Protein AF-A0A376U0P2-F1 (afdb_monomer_lite)

Foldseek 3Di:
DLVLLVVLDDDPDSDADDDPDPQCPDPVDHDDDDDNADCVDPVRVVLVPDPVSVVSVVVSVVVVVVVVCVVPVPPDDPPPDPPPPPPDDDDDDDDDDD

Radius of gyration: 23.63 Å; chains: 1; bounding box: 60×64×36 Å

Organism: Escherichia coli (NCBI:txid562)

Secondary structure (DSSP, 8-state):
-HHHHTTTS--S-SSPPP---GGG--SSS---------TTSHHHHHHHT-HHHHHHHHHHHHHHHHHHHHHS--S---TT------------------

InterPro domains:
  IPR002508 N-acetylmuramoyl-L-alanine amidase, catalytic domain [PF01520] (5-67)
  IPR002508 N-acetylmuramoyl-L-alanine amidase, catalytic domain [SM00646] (1-66)
  IPR002508 N-acetylmuramoyl-L-alanine amidase, catalytic domain [cd02696] (1-65)
  IPR050695 N-acetylmuramoyl-L-alanine amidase 3 [PTHR30404] (2-71)

pLDDT: mean 80.86, std 18.93, range [38.69, 98.44]

Sequence (98 aa):
MISQLQRIGEIHKRRPEHASLGVLRSPDIPSVLVETGFISNNSEERLLASDDYQQQLAEAIYKGLRNYFLAHPMQSAPQGATAQTASTVTTPDRTLPN

Structure (mmCIF, N/CA/C/O backbone):
data_AF-A0A376U0P2-F1
#
_entry.id   AF-A0A376U0P2-F1
#
loop_
_atom_site.group_PDB
_atom_site.id
_atom_site.type_symbol
_atom_site.label_atom_id
_atom_site.label_alt_id
_atom_site.label_comp_id
_atom_site.label_asym_id
_atom_site.label_entity_id
_atom_site.label_seq_id
_atom_site.pdbx_PDB_ins_code
_atom_site.Cartn_x
_atom_site.Cartn_y
_atom_site.Cartn_z
_atom_site.occupancy
_atom_site.B_iso_or_equiv
_atom_site.auth_seq_id
_atom_site.auth_comp_id
_atom_site.auth_asym_id
_atom_site.auth_atom_id
_atom_site.pdbx_PDB_model_num
ATOM 1 N N . MET A 1 1 ? -1.599 2.181 -10.006 1.00 89.50 1 MET A N 1
ATOM 2 C CA . MET A 1 1 ? -1.711 2.124 -8.532 1.00 89.50 1 MET A CA 1
ATOM 3 C C . MET A 1 1 ? -2.767 3.086 -7.989 1.00 89.50 1 MET A C 1
ATOM 5 O O . MET A 1 1 ? -3.814 2.612 -7.579 1.00 89.50 1 MET A O 1
ATOM 9 N N . ILE A 1 2 ? -2.557 4.409 -8.050 1.00 90.81 2 ILE A N 1
ATOM 10 C CA . ILE A 1 2 ? -3.435 5.423 -7.417 1.00 90.81 2 ILE A CA 1
ATOM 11 C C . ILE A 1 2 ? -4.923 5.247 -7.749 1.00 90.81 2 ILE A C 1
ATOM 13 O O . ILE A 1 2 ? -5.752 5.237 -6.847 1.00 90.81 2 ILE A O 1
ATOM 17 N N . SER A 1 3 ? -5.262 5.034 -9.022 1.00 92.19 3 SER A N 1
ATOM 18 C CA . SER A 1 3 ? -6.655 4.848 -9.451 1.00 92.19 3 SER A CA 1
ATOM 19 C C . SER A 1 3 ? -7.354 3.635 -8.828 1.00 92.19 3 SER A C 1
ATOM 21 O O . SER A 1 3 ? -8.577 3.601 -8.795 1.00 92.19 3 SER A O 1
ATOM 23 N N . GLN A 1 4 ? -6.608 2.631 -8.354 1.00 94.56 4 GLN A N 1
ATOM 24 C CA . GLN A 1 4 ? -7.186 1.492 -7.638 1.00 94.56 4 GLN A CA 1
ATOM 25 C C . GLN A 1 4 ? -7.436 1.837 -6.168 1.00 94.56 4 GLN A C 1
ATOM 27 O O . GLN A 1 4 ? -8.518 1.557 -5.668 1.00 94.56 4 GLN A O 1
ATOM 32 N N . LEU A 1 5 ? -6.485 2.505 -5.505 1.00 92.50 5 LEU A N 1
ATOM 33 C CA . LEU A 1 5 ? -6.607 2.909 -4.097 1.00 92.50 5 LEU A CA 1
ATOM 34 C C . LEU A 1 5 ? -7.736 3.928 -3.873 1.00 92.50 5 LEU A C 1
ATOM 36 O O . LEU A 1 5 ? -8.479 3.808 -2.906 1.00 92.50 5 LEU A O 1
ATOM 40 N N . GLN A 1 6 ? -7.947 4.853 -4.819 1.00 91.62 6 GLN A N 1
ATOM 41 C CA . GLN A 1 6 ? -9.057 5.826 -4.794 1.00 91.62 6 GLN A CA 1
ATOM 42 C C . GLN A 1 6 ? -10.454 5.205 -4.710 1.00 91.62 6 GLN A C 1
ATOM 44 O O . GLN A 1 6 ? -11.417 5.905 -4.418 1.00 91.62 6 GLN A O 1
ATOM 49 N N . ARG A 1 7 ? -10.590 3.921 -5.048 1.00 90.31 7 ARG A N 1
ATOM 50 C CA . ARG A 1 7 ? -11.878 3.224 -5.047 1.00 90.31 7 ARG A CA 1
ATOM 51 C C . ARG A 1 7 ? -12.214 2.614 -3.690 1.00 90.31 7 ARG A C 1
ATOM 53 O O . ARG A 1 7 ? -13.362 2.239 -3.500 1.00 90.31 7 ARG A O 1
ATOM 60 N N . ILE A 1 8 ? -11.222 2.476 -2.810 1.00 89.69 8 ILE A N 1
ATOM 61 C CA . ILE A 1 8 ? -11.372 1.833 -1.501 1.00 89.69 8 ILE A CA 1
ATOM 62 C C . ILE A 1 8 ? -11.662 2.874 -0.416 1.00 89.69 8 ILE A C 1
ATOM 64 O O . ILE A 1 8 ? -12.490 2.640 0.457 1.00 89.69 8 ILE A O 1
ATOM 68 N N . GLY A 1 9 ? -11.025 4.043 -0.492 1.00 83.81 9 GLY A N 1
ATOM 69 C CA . GLY A 1 9 ? -11.191 5.096 0.502 1.00 83.81 9 GLY A CA 1
ATOM 70 C C . GLY A 1 9 ? -10.653 6.443 0.038 1.00 83.81 9 GLY A C 1
ATOM 71 O O . GLY A 1 9 ? -10.214 6.610 -1.106 1.00 83.81 9 GLY A O 1
ATOM 72 N N . GLU A 1 10 ? -10.700 7.419 0.942 1.00 83.19 10 GLU A N 1
ATOM 73 C CA . GLU A 1 10 ? -10.121 8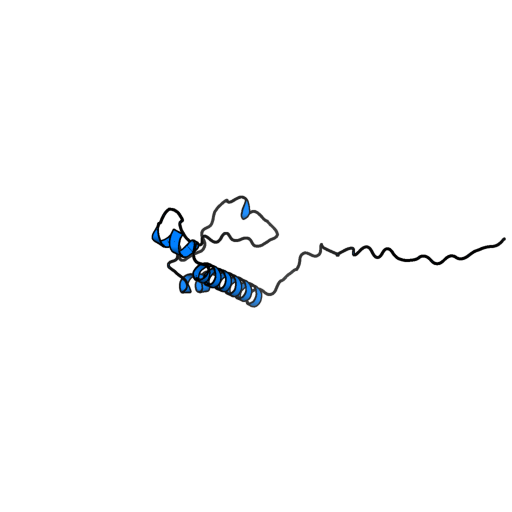.733 0.699 1.00 83.19 10 GLU A CA 1
ATOM 74 C C . GLU A 1 10 ? -8.594 8.633 0.651 1.00 83.19 10 GLU A C 1
ATOM 76 O O . GLU A 1 10 ? -7.961 7.984 1.481 1.00 83.19 10 GLU A O 1
ATOM 81 N N . ILE A 1 11 ? -7.993 9.272 -0.352 1.00 84.81 11 ILE A N 1
ATOM 82 C CA . ILE A 1 11 ? -6.541 9.354 -0.463 1.00 84.81 11 ILE A CA 1
ATOM 83 C C . ILE A 1 11 ? -6.084 10.759 -0.094 1.00 84.81 11 ILE A C 1
ATOM 85 O O . ILE A 1 11 ? -6.553 11.751 -0.653 1.00 84.81 11 ILE A O 1
ATOM 89 N N . HIS A 1 12 ? -5.101 10.844 0.794 1.00 82.75 12 HIS A N 1
ATOM 90 C CA . HIS A 1 12 ? -4.585 12.123 1.279 1.00 82.75 12 HIS A CA 1
ATOM 91 C C . HIS A 1 12 ? -3.866 12.942 0.197 1.00 82.75 12 HIS A C 1
ATOM 93 O O . HIS A 1 12 ? -3.784 14.169 0.288 1.00 82.75 12 HIS A O 1
ATOM 99 N N . LYS A 1 13 ? -3.360 12.287 -0.859 1.00 83.19 13 LYS A N 1
ATOM 100 C CA . LYS A 1 13 ? -2.677 12.929 -1.993 1.00 83.19 13 LYS A CA 1
ATOM 101 C C . LYS A 1 13 ? -3.089 12.295 -3.311 1.00 83.19 13 LYS A C 1
ATOM 103 O O . LYS A 1 13 ? -3.000 11.089 -3.488 1.00 83.19 13 LYS A O 1
ATOM 108 N N . ARG A 1 14 ? -3.486 13.125 -4.282 1.00 82.69 14 ARG A N 1
ATOM 109 C CA . ARG A 1 14 ? -3.918 12.673 -5.622 1.00 82.69 14 ARG A CA 1
ATOM 110 C C . ARG A 1 14 ? -2.770 12.366 -6.587 1.00 82.69 14 ARG A C 1
ATOM 112 O O . ARG A 1 14 ? -3.021 11.863 -7.681 1.00 82.69 14 ARG A O 1
ATOM 119 N N . ARG A 1 15 ? -1.533 12.690 -6.212 1.00 87.12 15 ARG A N 1
ATOM 120 C CA . ARG A 1 15 ? -0.310 12.408 -6.972 1.00 87.12 15 ARG A CA 1
ATOM 121 C C . ARG A 1 15 ? 0.707 11.712 -6.061 1.00 87.12 15 ARG A C 1
ATOM 123 O O . ARG A 1 15 ? 0.617 11.901 -4.850 1.00 87.12 15 ARG A O 1
ATOM 130 N N . PRO A 1 16 ? 1.634 10.908 -6.618 1.00 87.19 16 PRO A N 1
ATOM 131 C CA . PRO A 1 16 ? 2.746 10.381 -5.842 1.00 87.19 16 PRO A CA 1
ATOM 132 C C . PRO A 1 16 ? 3.584 11.536 -5.300 1.00 87.19 16 PRO A C 1
ATOM 134 O O . PRO A 1 16 ? 3.890 12.474 -6.037 1.00 87.19 16 PRO A O 1
ATOM 137 N N . GLU A 1 17 ? 3.971 11.440 -4.037 1.00 89.19 17 GLU A N 1
ATOM 138 C CA . GLU A 1 17 ? 4.899 12.383 -3.426 1.00 89.19 17 GLU A CA 1
ATOM 139 C C . GLU A 1 17 ? 6.331 11.858 -3.565 1.00 89.19 17 GLU A C 1
ATOM 141 O O . GLU A 1 17 ? 6.584 10.653 -3.485 1.00 89.19 17 GLU A O 1
ATOM 146 N N . HIS A 1 18 ? 7.281 12.772 -3.756 1.00 85.31 18 HIS A N 1
ATOM 147 C CA . HIS A 1 18 ? 8.702 12.446 -3.754 1.00 85.31 18 HIS A CA 1
ATOM 148 C C . HIS A 1 18 ? 9.262 12.637 -2.345 1.00 85.31 18 HIS A C 1
ATOM 150 O O . HIS A 1 18 ? 9.157 13.719 -1.772 1.00 85.31 18 HIS A O 1
ATOM 156 N N . ALA A 1 19 ? 9.886 11.597 -1.794 1.00 82.81 19 ALA A N 1
ATOM 157 C CA . ALA A 1 19 ? 10.478 11.636 -0.463 1.00 82.81 19 ALA A CA 1
ATOM 158 C C . ALA A 1 19 ? 11.834 10.921 -0.441 1.00 82.81 19 ALA A C 1
ATOM 160 O O . ALA A 1 19 ? 12.021 9.891 -1.087 1.00 82.81 19 ALA A O 1
ATOM 161 N N . SER A 1 20 ? 12.784 11.443 0.340 1.00 85.31 20 SER A N 1
ATOM 162 C CA . SER A 1 20 ? 14.125 10.855 0.488 1.00 85.31 20 SER A CA 1
ATOM 163 C C . SER A 1 20 ? 14.153 9.774 1.577 1.00 85.31 20 SER A C 1
ATOM 165 O O . SER A 1 20 ? 14.898 9.851 2.555 1.00 85.31 20 SER A O 1
ATOM 167 N N . LEU A 1 21 ? 13.320 8.747 1.420 1.00 87.75 21 LEU A N 1
ATOM 168 C CA . LEU A 1 21 ? 13.213 7.641 2.373 1.00 87.75 21 LEU A CA 1
ATOM 169 C C . LEU A 1 21 ? 14.192 6.528 2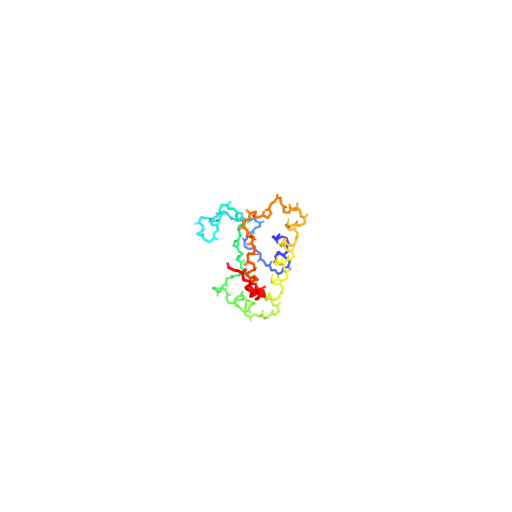.007 1.00 87.75 21 LEU A C 1
ATOM 171 O O . LEU A 1 21 ? 14.246 6.118 0.852 1.00 87.75 21 LEU A O 1
ATOM 175 N N . GLY A 1 22 ? 14.954 6.019 2.980 1.00 89.00 22 GLY A N 1
ATOM 176 C CA . GLY A 1 22 ? 15.954 4.965 2.745 1.00 89.00 22 GLY A CA 1
ATOM 177 C C . GLY A 1 22 ? 15.375 3.719 2.067 1.00 89.00 22 GLY A C 1
ATOM 178 O O . GLY A 1 22 ? 15.990 3.176 1.158 1.00 89.00 22 GLY A O 1
ATOM 179 N N . VAL A 1 23 ? 14.142 3.348 2.425 1.00 88.31 23 VAL A N 1
ATOM 180 C CA . VAL A 1 23 ? 13.403 2.206 1.854 1.00 88.31 23 VAL A CA 1
ATOM 181 C C . VAL A 1 23 ? 13.077 2.346 0.362 1.00 88.31 23 VAL A C 1
ATOM 183 O O . VAL A 1 23 ? 12.743 1.358 -0.278 1.00 88.31 23 VAL A O 1
ATOM 186 N N . LEU A 1 24 ? 13.167 3.556 -0.198 1.00 90.44 24 LEU A N 1
ATOM 187 C CA . LEU A 1 24 ? 12.906 3.829 -1.615 1.00 90.44 24 LEU A CA 1
ATOM 188 C C . LEU A 1 24 ? 14.187 3.946 -2.450 1.00 90.44 24 LEU A C 1
ATOM 190 O O . LEU A 1 24 ? 14.112 4.169 -3.655 1.00 90.44 24 LEU A O 1
ATOM 194 N N . ARG A 1 25 ? 15.368 3.829 -1.831 1.00 81.12 25 ARG A N 1
ATOM 195 C CA . ARG A 1 25 ? 16.658 4.049 -2.497 1.00 81.12 25 ARG A CA 1
ATOM 196 C C . ARG A 1 25 ? 17.228 2.743 -3.041 1.00 81.12 25 ARG A C 1
ATOM 198 O O . ARG A 1 25 ? 18.246 2.263 -2.552 1.00 81.12 25 ARG A O 1
ATOM 205 N N . SER A 1 26 ? 16.584 2.189 -4.064 1.00 83.62 26 SER A N 1
ATOM 206 C CA . SER A 1 26 ? 17.184 1.144 -4.896 1.00 83.62 26 SER A CA 1
ATOM 207 C C . SER A 1 26 ? 17.384 1.677 -6.317 1.00 83.62 26 SER A C 1
ATOM 209 O O . SER A 1 26 ? 16.395 2.049 -6.948 1.00 83.62 26 SER A O 1
ATOM 211 N N . PRO A 1 27 ? 18.629 1.767 -6.824 1.00 76.12 27 PRO A N 1
ATOM 212 C CA . PRO A 1 27 ? 18.891 2.322 -8.153 1.00 76.12 27 PRO A CA 1
ATOM 213 C C . PRO A 1 27 ? 18.335 1.437 -9.275 1.00 76.12 27 PRO A C 1
ATOM 215 O O . PRO A 1 27 ? 17.870 1.959 -10.284 1.00 76.12 27 PRO A O 1
ATOM 218 N N . ASP A 1 28 ? 18.318 0.118 -9.064 1.00 84.56 28 ASP A N 1
ATOM 219 C CA . ASP A 1 28 ? 17.978 -0.867 -10.096 1.00 84.56 28 ASP A CA 1
ATOM 220 C C . ASP A 1 28 ? 16.572 -1.472 -9.923 1.00 84.56 28 ASP A C 1
ATOM 222 O O . ASP A 1 28 ? 16.135 -2.278 -10.744 1.00 84.56 28 ASP A O 1
ATOM 226 N N . ILE A 1 29 ? 15.846 -1.110 -8.855 1.00 84.06 29 ILE A N 1
ATOM 227 C CA . ILE A 1 29 ? 14.517 -1.662 -8.549 1.00 84.06 29 ILE A CA 1
ATOM 228 C C . ILE A 1 29 ? 13.506 -0.526 -8.337 1.00 84.06 29 ILE A C 1
ATOM 230 O O . ILE A 1 29 ? 13.629 0.228 -7.364 1.00 84.06 29 ILE A O 1
ATOM 234 N N . PRO A 1 30 ? 12.450 -0.429 -9.172 1.00 88.31 30 PRO A N 1
ATOM 235 C CA . PRO A 1 30 ? 11.362 0.515 -8.947 1.00 88.31 30 PRO A CA 1
ATOM 236 C C . PRO A 1 30 ? 10.735 0.299 -7.566 1.00 88.31 30 PRO A C 1
ATOM 238 O O . PRO A 1 30 ? 10.231 -0.781 -7.265 1.00 88.31 30 PRO A O 1
ATOM 241 N N . SER A 1 31 ? 10.764 1.334 -6.727 1.00 90.38 31 SER A N 1
ATOM 242 C CA . SER A 1 31 ? 10.298 1.271 -5.338 1.00 90.38 31 SER A CA 1
ATOM 243 C C . SER A 1 31 ? 9.182 2.286 -5.092 1.00 90.38 31 SER A C 1
ATOM 245 O O . SER A 1 31 ? 9.228 3.406 -5.597 1.00 90.38 31 SER A O 1
ATOM 247 N N . VAL A 1 32 ? 8.173 1.909 -4.301 1.00 91.88 32 VAL A N 1
ATOM 248 C CA . VAL A 1 32 ? 7.087 2.800 -3.866 1.00 91.88 32 VAL A CA 1
ATOM 249 C C . VAL A 1 32 ? 6.719 2.498 -2.417 1.00 91.88 32 VAL A C 1
ATOM 251 O O . VAL A 1 32 ? 6.692 1.339 -2.012 1.00 91.88 32 VAL A O 1
ATOM 254 N N . LEU A 1 33 ? 6.417 3.543 -1.648 1.00 93.56 33 LEU A N 1
ATOM 255 C CA . LEU A 1 33 ? 5.815 3.427 -0.324 1.00 93.56 33 LEU A CA 1
ATOM 256 C C . LEU A 1 33 ? 4.338 3.772 -0.457 1.00 93.56 33 LEU A C 1
ATOM 258 O O . LEU A 1 33 ? 3.987 4.794 -1.049 1.00 93.56 33 LEU A O 1
ATOM 262 N N . VAL A 1 34 ? 3.481 2.906 0.075 1.00 92.44 34 VAL A N 1
ATOM 263 C CA . VAL A 1 34 ? 2.033 3.110 0.082 1.00 92.44 34 VAL A CA 1
ATOM 264 C C . VAL A 1 34 ? 1.604 3.379 1.514 1.00 92.44 34 VAL A C 1
ATOM 266 O O . VAL A 1 34 ? 1.755 2.522 2.378 1.00 92.44 34 VAL A O 1
ATOM 269 N N . GLU A 1 35 ? 1.073 4.571 1.751 1.00 92.50 35 GLU A N 1
ATOM 270 C CA . GLU A 1 35 ? 0.387 4.913 2.991 1.00 92.50 35 GLU A CA 1
ATOM 271 C C . GLU A 1 35 ? -1.083 4.500 2.871 1.00 92.50 35 GLU A C 1
ATOM 273 O O . GLU A 1 35 ? -1.756 4.841 1.897 1.00 92.50 35 GLU A O 1
ATOM 278 N N . THR A 1 36 ? -1.561 3.711 3.829 1.00 92.31 36 THR A N 1
ATOM 279 C CA . THR A 1 36 ? -2.844 2.995 3.733 1.00 92.31 36 THR A CA 1
ATOM 280 C C . THR A 1 36 ? -3.940 3.601 4.612 1.00 92.31 36 THR A C 1
ATOM 282 O O . THR A 1 36 ? -5.104 3.226 4.483 1.00 92.31 36 THR A O 1
ATOM 285 N N . GLY A 1 37 ? -3.557 4.523 5.497 1.00 92.81 37 GLY A N 1
ATOM 286 C CA . GLY A 1 37 ? -4.401 5.235 6.454 1.00 92.81 37 GLY A CA 1
ATOM 287 C C . GLY A 1 37 ? -3.584 5.697 7.666 1.00 92.81 37 GLY A C 1
ATOM 288 O O . GLY A 1 37 ? -2.415 5.331 7.813 1.00 92.81 37 GLY A O 1
ATOM 289 N N . PHE A 1 38 ? -4.208 6.474 8.545 1.00 94.06 38 PHE A N 1
ATOM 290 C CA . PHE A 1 38 ? -3.614 7.031 9.756 1.00 94.06 38 PHE A CA 1
ATOM 291 C C . PHE A 1 38 ? -4.134 6.346 11.021 1.00 94.06 38 PHE A C 1
ATOM 293 O O . PHE A 1 38 ? -5.295 6.493 11.389 1.00 94.06 38 PHE A O 1
ATOM 300 N N . ILE A 1 39 ? -3.243 5.693 11.771 1.00 95.06 39 ILE A N 1
ATOM 301 C CA . ILE A 1 39 ? -3.573 5.103 13.085 1.00 95.06 39 ILE A CA 1
ATOM 302 C C . ILE A 1 39 ? -3.953 6.187 14.111 1.00 95.06 39 ILE A C 1
ATOM 304 O O . ILE A 1 39 ? -4.731 5.944 15.023 1.00 95.06 39 ILE A O 1
ATOM 308 N N . SER A 1 40 ? -3.458 7.417 13.949 1.00 96.50 40 SER A N 1
ATOM 309 C CA . SER A 1 40 ? -3.838 8.552 14.802 1.00 96.50 40 SER A CA 1
ATOM 310 C C . SER A 1 40 ? -5.300 8.988 14.633 1.00 96.50 40 SER A C 1
ATOM 312 O O . SER A 1 40 ? -5.812 9.734 15.469 1.00 96.50 40 SER A O 1
ATOM 314 N N . ASN A 1 41 ? -5.980 8.542 13.572 1.00 95.19 41 ASN A N 1
ATOM 315 C CA . ASN A 1 41 ? -7.401 8.767 13.352 1.00 95.19 41 ASN A CA 1
ATOM 316 C C . ASN A 1 41 ? -8.185 7.509 13.749 1.00 95.19 41 ASN A C 1
ATOM 318 O O . ASN A 1 41 ? -8.154 6.507 13.042 1.00 95.19 41 ASN A O 1
ATOM 322 N N . ASN A 1 42 ? -8.962 7.590 14.835 1.00 96.88 42 ASN A N 1
ATOM 323 C CA . ASN A 1 42 ? -9.752 6.466 15.364 1.00 96.88 42 ASN A CA 1
ATOM 324 C C . ASN A 1 42 ? -10.655 5.776 14.321 1.00 96.88 42 ASN A C 1
ATOM 326 O O . ASN A 1 42 ? -10.949 4.589 14.446 1.00 96.88 42 ASN A O 1
ATOM 330 N N . SER A 1 43 ? -11.157 6.509 13.323 1.00 95.06 43 SER A N 1
ATOM 331 C CA . SER A 1 43 ? -12.021 5.919 12.290 1.00 95.06 43 SER A CA 1
ATOM 332 C C . SER A 1 43 ? -11.204 5.104 11.289 1.00 95.06 43 SER A C 1
ATOM 334 O O . SER A 1 43 ? -11.608 4.004 10.920 1.00 95.06 43 SER A O 1
ATOM 336 N N . GLU A 1 44 ? -10.042 5.619 10.886 1.00 95.00 44 GLU A N 1
ATOM 337 C CA . GLU A 1 44 ? -9.128 4.927 9.974 1.00 95.00 44 GLU A CA 1
ATOM 338 C C . GLU A 1 44 ? -8.439 3.750 10.660 1.00 95.00 44 GLU A C 1
ATOM 340 O O . GLU A 1 44 ? -8.331 2.691 10.059 1.00 95.00 44 GLU A O 1
ATOM 345 N N . GLU A 1 45 ? -8.053 3.882 11.929 1.00 96.94 45 GLU A N 1
ATOM 346 C CA . GLU A 1 45 ? -7.512 2.782 12.731 1.00 96.94 45 GLU A CA 1
ATOM 347 C C . GLU A 1 45 ? -8.469 1.580 12.757 1.00 96.94 45 GLU A C 1
ATOM 349 O O . GLU A 1 45 ? -8.059 0.449 12.496 1.00 96.94 45 GLU A O 1
ATOM 354 N N . ARG A 1 46 ? -9.766 1.816 13.001 1.00 97.25 46 ARG A N 1
ATOM 355 C CA . ARG A 1 46 ? -10.786 0.753 12.994 1.00 97.25 46 ARG A CA 1
ATOM 356 C C . ARG A 1 46 ? -10.925 0.082 11.632 1.00 97.25 46 ARG A C 1
ATOM 358 O O . ARG A 1 46 ? -11.123 -1.128 11.579 1.00 97.25 46 ARG A O 1
ATOM 365 N N . LEU A 1 47 ? -10.827 0.848 10.545 1.00 96.25 47 LEU A N 1
ATOM 366 C CA . LEU A 1 47 ? -10.823 0.293 9.190 1.00 96.25 47 LEU A CA 1
ATOM 367 C C . LEU A 1 47 ? -9.551 -0.519 8.938 1.00 96.25 47 LEU A C 1
ATOM 369 O O . LEU A 1 47 ? -9.634 -1.643 8.461 1.00 96.25 47 LEU A O 1
ATOM 373 N N . LEU A 1 48 ? -8.382 -0.001 9.313 1.00 96.06 48 LEU A N 1
ATOM 374 C CA . LEU A 1 48 ? -7.102 -0.697 9.176 1.00 96.06 48 LEU A CA 1
ATOM 375 C C . LEU A 1 48 ? -7.063 -2.012 9.966 1.00 96.06 48 LEU A C 1
ATOM 377 O O . LEU A 1 48 ? -6.376 -2.940 9.549 1.00 96.06 48 LEU A O 1
ATOM 381 N N . ALA A 1 49 ? -7.817 -2.118 11.061 1.00 97.25 49 ALA A N 1
ATOM 382 C CA . ALA A 1 49 ? -7.968 -3.344 11.842 1.00 97.25 49 ALA A CA 1
ATOM 383 C C . ALA A 1 49 ? -8.973 -4.358 11.253 1.00 97.25 49 ALA A C 1
ATOM 385 O O . ALA A 1 49 ? -9.096 -5.457 11.785 1.00 97.25 49 ALA A O 1
ATOM 386 N N . SER A 1 50 ? -9.707 -4.010 10.191 1.00 98.00 50 SER A N 1
ATOM 387 C CA . SER A 1 50 ? -10.714 -4.878 9.570 1.00 98.00 50 SER A CA 1
ATOM 388 C C . SER A 1 50 ? -10.120 -5.743 8.458 1.00 98.00 50 SER A C 1
ATOM 390 O O . SER A 1 50 ? -9.548 -5.222 7.499 1.00 98.00 50 SER A O 1
ATOM 392 N N . ASP A 1 51 ? -10.356 -7.055 8.530 1.00 98.44 51 ASP A N 1
ATOM 393 C CA . ASP A 1 51 ? -9.934 -8.018 7.503 1.00 98.44 51 ASP A CA 1
ATOM 394 C C . ASP A 1 51 ? -10.501 -7.676 6.114 1.00 98.44 51 ASP A C 1
ATOM 396 O O . ASP A 1 51 ? -9.775 -7.693 5.118 1.00 98.44 51 ASP A O 1
ATOM 400 N N . ASP A 1 52 ? -11.777 -7.286 6.039 1.00 97.94 52 ASP A N 1
ATOM 401 C CA . ASP A 1 52 ? -12.431 -6.915 4.779 1.00 97.94 52 ASP A CA 1
ATOM 402 C C . ASP A 1 52 ? -11.764 -5.696 4.128 1.00 97.94 52 ASP A C 1
ATOM 404 O O . ASP A 1 52 ? -11.565 -5.656 2.910 1.00 97.94 52 ASP A O 1
ATOM 408 N N . TYR A 1 53 ? -11.401 -4.692 4.930 1.00 96.88 53 TYR A N 1
ATOM 409 C CA . TYR A 1 53 ? -10.727 -3.494 4.434 1.00 96.88 53 TYR A CA 1
ATOM 410 C C . TYR A 1 53 ? -9.288 -3.798 4.002 1.00 96.88 53 TYR A C 1
ATOM 412 O O . TYR A 1 53 ? -8.854 -3.363 2.932 1.00 96.88 53 TYR A O 1
ATOM 420 N N . GLN A 1 54 ? -8.560 -4.606 4.778 1.00 97.25 54 GLN A N 1
ATOM 421 C CA . GLN A 1 54 ? -7.224 -5.074 4.406 1.00 97.25 54 GLN A CA 1
ATOM 422 C C . GLN A 1 54 ? -7.249 -5.863 3.090 1.00 97.25 54 GLN A C 1
ATOM 424 O O . GLN A 1 54 ? -6.394 -5.648 2.227 1.00 97.25 54 GLN A O 1
ATOM 429 N N . GLN A 1 55 ? -8.257 -6.715 2.885 1.00 98.25 55 GLN A N 1
ATOM 430 C CA . GLN A 1 55 ? -8.421 -7.481 1.651 1.00 98.25 55 GLN A CA 1
ATOM 431 C C . GLN A 1 55 ? -8.694 -6.574 0.444 1.00 98.25 55 GLN A C 1
ATOM 433 O O . GLN A 1 55 ? -8.094 -6.756 -0.620 1.00 98.25 55 GLN A O 1
ATOM 438 N N . GLN A 1 56 ? -9.555 -5.568 0.602 1.00 97.31 56 GLN A N 1
ATOM 439 C CA . GLN A 1 56 ? -9.822 -4.572 -0.440 1.00 97.31 56 GLN A CA 1
ATOM 440 C C . GLN A 1 56 ? -8.560 -3.789 -0.823 1.00 97.31 56 GLN A C 1
ATOM 442 O O . GLN A 1 56 ? -8.270 -3.590 -2.008 1.00 97.31 56 GLN A O 1
ATOM 447 N N . LEU A 1 57 ? -7.777 -3.382 0.174 1.00 96.69 57 LEU A N 1
ATOM 448 C CA . LEU A 1 57 ? -6.519 -2.677 -0.019 1.00 96.69 57 LEU A CA 1
ATOM 449 C C . LEU A 1 57 ? -5.478 -3.551 -0.735 1.00 96.69 57 LEU A C 1
ATOM 451 O O . LEU A 1 57 ? -4.866 -3.106 -1.710 1.00 96.69 57 LEU A O 1
ATOM 455 N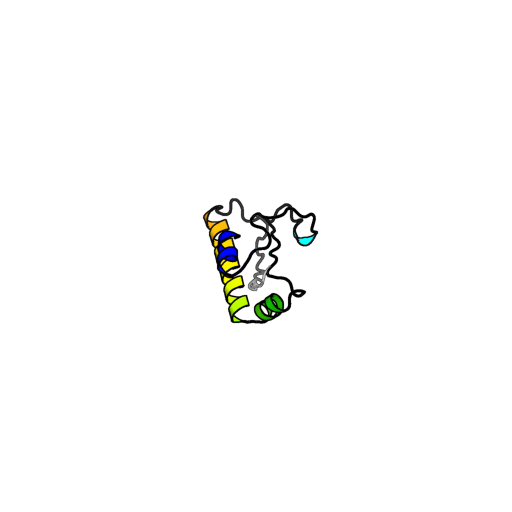 N . ALA A 1 58 ? -5.310 -4.801 -0.301 1.00 97.00 58 ALA A N 1
ATOM 456 C CA . ALA A 1 58 ? -4.410 -5.761 -0.932 1.00 97.00 58 ALA A CA 1
ATOM 457 C C . ALA A 1 58 ? -4.780 -5.990 -2.405 1.00 97.00 58 ALA A C 1
ATOM 459 O O . ALA A 1 58 ? -3.914 -5.967 -3.285 1.00 97.00 58 ALA A O 1
ATOM 460 N N . GLU A 1 59 ? -6.074 -6.132 -2.703 1.00 98.00 59 GLU A N 1
ATOM 461 C CA . GLU A 1 59 ? -6.554 -6.297 -4.072 1.00 98.00 59 GLU A CA 1
ATOM 462 C C . GLU A 1 59 ? -6.303 -5.043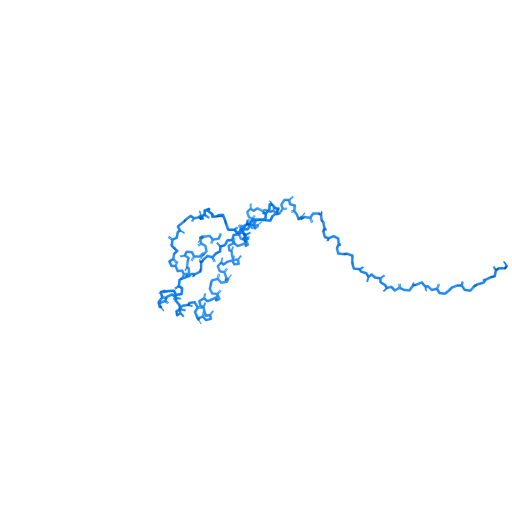 -4.928 1.00 98.00 59 GLU A C 1
ATOM 464 O O . GLU A 1 59 ? -5.888 -5.146 -6.088 1.00 98.00 59 GLU A O 1
ATOM 469 N N . ALA A 1 60 ? -6.500 -3.846 -4.368 1.00 96.88 60 ALA A N 1
ATOM 470 C CA . ALA A 1 60 ? -6.204 -2.591 -5.053 1.00 96.88 60 ALA A CA 1
ATOM 471 C C . ALA A 1 60 ? -4.706 -2.451 -5.377 1.00 96.88 60 ALA A C 1
ATOM 473 O O . ALA A 1 60 ? -4.352 -2.064 -6.498 1.00 96.88 60 ALA A O 1
ATOM 474 N N . ILE A 1 61 ? -3.829 -2.822 -4.438 1.00 96.12 61 ILE A N 1
ATOM 475 C CA . ILE A 1 61 ? -2.373 -2.848 -4.633 1.00 96.12 61 ILE A CA 1
ATOM 476 C C . ILE A 1 61 ? -2.004 -3.843 -5.737 1.00 96.12 61 ILE A C 1
ATOM 478 O O . ILE A 1 61 ? -1.308 -3.481 -6.691 1.00 96.12 61 ILE A O 1
ATOM 482 N N . TYR A 1 62 ? -2.535 -5.066 -5.670 1.00 97.19 62 TYR A N 1
ATOM 483 C CA . TYR A 1 62 ? -2.323 -6.101 -6.680 1.00 97.19 62 TYR A CA 1
ATOM 484 C C . TYR A 1 62 ? -2.737 -5.633 -8.082 1.00 97.19 62 TYR A C 1
ATOM 486 O O . TYR A 1 62 ? -1.935 -5.675 -9.019 1.00 97.19 62 TYR A O 1
ATOM 494 N N . LYS A 1 63 ? -3.963 -5.114 -8.237 1.00 97.31 63 LYS A N 1
ATOM 495 C CA . LYS A 1 63 ? -4.454 -4.564 -9.513 1.00 97.31 63 LYS A CA 1
ATOM 496 C C . LYS A 1 63 ? -3.566 -3.416 -9.991 1.00 97.31 63 LYS A C 1
ATOM 498 O O . LYS A 1 63 ? -3.277 -3.301 -11.181 1.00 97.31 63 LYS A O 1
ATOM 503 N N . GLY A 1 64 ? -3.109 -2.573 -9.068 1.00 94.81 64 GLY A N 1
ATOM 504 C CA . GLY A 1 64 ? -2.201 -1.470 -9.344 1.00 94.81 64 GLY A CA 1
ATOM 505 C C . GLY A 1 64 ? -0.860 -1.916 -9.926 1.00 94.81 64 GLY A C 1
ATOM 506 O O . GLY A 1 64 ? -0.424 -1.315 -10.910 1.00 94.81 64 GLY A O 1
ATOM 507 N N . LEU A 1 65 ? -0.247 -2.953 -9.348 1.00 94.88 65 LEU A N 1
ATOM 508 C CA . LEU A 1 65 ? 0.998 -3.569 -9.821 1.00 94.88 65 LEU A CA 1
ATOM 509 C C . LEU A 1 65 ? 0.801 -4.298 -11.150 1.00 94.88 65 LEU A C 1
ATOM 511 O O . LEU A 1 65 ? 1.564 -4.081 -12.089 1.00 94.88 65 LEU A O 1
ATOM 515 N N . ARG A 1 66 ? -0.261 -5.101 -11.272 1.00 95.25 66 ARG A N 1
ATOM 516 C CA . ARG A 1 66 ? -0.606 -5.791 -12.521 1.00 95.25 66 ARG A CA 1
ATOM 517 C C . ARG A 1 66 ? -0.730 -4.800 -13.677 1.00 95.25 66 ARG A C 1
ATOM 519 O O . ARG A 1 66 ? -0.132 -5.006 -14.727 1.00 95.25 66 ARG A O 1
ATOM 526 N N . ASN A 1 67 ? -1.452 -3.699 -13.475 1.00 94.50 67 ASN A N 1
ATOM 527 C CA . ASN A 1 67 ? -1.602 -2.662 -14.495 1.00 94.50 67 ASN A CA 1
ATOM 528 C C . ASN A 1 67 ? -0.268 -1.983 -14.840 1.00 94.50 67 ASN A C 1
ATOM 530 O O . ASN A 1 67 ? -0.050 -1.643 -15.999 1.00 94.50 67 ASN A O 1
ATOM 534 N N . TYR A 1 68 ? 0.623 -1.796 -13.859 1.00 92.56 68 TYR A N 1
ATOM 535 C CA . TYR A 1 68 ? 1.955 -1.248 -14.109 1.00 92.56 68 TYR A CA 1
ATOM 536 C C . TYR A 1 68 ? 2.770 -2.153 -15.041 1.00 92.56 68 TYR A C 1
ATOM 538 O O . TYR A 1 68 ? 3.261 -1.657 -16.049 1.00 92.56 68 TYR A O 1
ATOM 546 N N . PHE A 1 69 ? 2.842 -3.460 -14.767 1.00 91.50 69 PHE A N 1
ATOM 547 C CA . PHE A 1 69 ? 3.598 -4.410 -15.596 1.00 91.50 69 PHE A CA 1
ATOM 548 C C . PHE A 1 69 ? 2.965 -4.680 -16.965 1.00 91.50 69 PHE A C 1
ATOM 550 O O . PHE A 1 69 ? 3.678 -4.961 -17.922 1.00 91.50 69 PHE A O 1
ATOM 557 N N . LEU A 1 70 ? 1.639 -4.570 -17.088 1.00 92.31 70 LEU A N 1
ATOM 558 C CA . LEU A 1 70 ? 0.976 -4.625 -18.395 1.00 92.31 70 LEU A CA 1
ATOM 559 C C . LEU A 1 70 ? 1.327 -3.408 -19.264 1.00 92.31 70 LEU A C 1
ATOM 561 O O . LEU A 1 70 ? 1.500 -3.551 -20.470 1.00 92.31 70 LEU A O 1
ATOM 565 N N . ALA A 1 71 ? 1.429 -2.220 -18.660 1.00 90.94 71 ALA A N 1
ATOM 566 C CA . ALA A 1 71 ? 1.792 -0.986 -19.360 1.00 90.94 71 ALA A CA 1
ATOM 567 C C . ALA A 1 71 ? 3.307 -0.847 -19.596 1.00 90.94 71 ALA A C 1
ATOM 569 O O . ALA A 1 71 ? 3.721 -0.201 -20.554 1.00 90.94 71 ALA A O 1
ATOM 570 N N . HIS A 1 72 ? 4.120 -1.463 -18.737 1.00 87.31 72 HIS A N 1
ATOM 571 C CA . HIS A 1 72 ? 5.579 -1.477 -18.811 1.00 87.31 72 HIS A CA 1
ATOM 572 C C . HIS A 1 72 ? 6.050 -2.935 -18.803 1.00 87.31 72 HIS A C 1
ATOM 574 O O . HIS A 1 72 ? 6.475 -3.436 -17.756 1.00 87.31 72 HIS A O 1
ATOM 580 N N . PRO A 1 73 ? 5.944 -3.643 -19.943 1.00 78.81 73 PRO A N 1
ATOM 581 C CA . PRO A 1 73 ? 6.497 -4.984 -20.066 1.00 78.81 73 PRO A CA 1
ATOM 582 C C . PRO A 1 73 ? 7.964 -4.952 -19.629 1.00 78.81 73 PRO A C 1
ATOM 584 O O . PRO A 1 73 ? 8.710 -4.079 -20.071 1.00 78.81 73 PRO A O 1
ATOM 587 N N . MET A 1 74 ? 8.356 -5.856 -18.731 1.00 66.31 74 MET A N 1
ATOM 588 C CA . MET A 1 74 ? 9.692 -5.909 -18.122 1.00 66.31 74 MET A CA 1
ATOM 589 C C . MET A 1 74 ? 10.790 -5.794 -19.195 1.00 66.31 74 MET A C 1
ATOM 591 O O . MET A 1 74 ? 11.019 -6.751 -19.929 1.00 66.31 74 MET A O 1
ATOM 595 N N . GLN A 1 75 ? 11.469 -4.645 -19.299 1.00 62.25 75 GLN A N 1
ATOM 596 C CA . GLN A 1 75 ? 12.533 -4.453 -20.301 1.00 62.25 75 GLN A CA 1
ATOM 597 C C . GLN A 1 75 ? 13.868 -5.107 -19.921 1.00 62.25 75 GLN A C 1
ATOM 599 O O . GLN A 1 75 ? 14.736 -5.258 -20.772 1.00 62.25 75 GLN A O 1
ATOM 604 N N . SER A 1 76 ? 14.017 -5.599 -18.698 1.00 52.59 76 SER A N 1
ATOM 605 C CA . SER A 1 76 ? 15.106 -6.495 -18.315 1.00 52.59 76 SER A CA 1
ATOM 606 C C . SER A 1 76 ? 14.801 -7.027 -16.922 1.00 52.59 76 SER A C 1
ATOM 608 O O . SER A 1 76 ? 14.843 -6.299 -15.934 1.00 52.59 76 SER A O 1
ATOM 610 N N . ALA A 1 77 ? 14.486 -8.319 -16.816 1.00 53.19 77 ALA A N 1
ATOM 611 C CA . ALA A 1 77 ? 14.794 -9.010 -15.570 1.00 53.19 77 ALA A CA 1
ATOM 612 C C . ALA A 1 77 ? 16.299 -8.808 -15.307 1.00 53.19 77 ALA A C 1
ATOM 614 O O . ALA A 1 77 ? 17.066 -8.843 -16.277 1.00 53.19 77 ALA A O 1
ATOM 615 N N . PRO A 1 78 ? 16.751 -8.586 -14.061 1.00 48.47 78 PRO A N 1
ATOM 616 C CA . PRO A 1 78 ? 18.179 -8.530 -13.791 1.00 48.47 78 PRO A CA 1
ATOM 617 C C . PRO A 1 78 ? 18.806 -9.845 -14.273 1.00 48.47 78 PRO A C 1
ATOM 619 O O . PRO A 1 78 ? 18.533 -10.919 -13.732 1.00 48.47 78 PRO A O 1
ATOM 622 N N . GLN A 1 79 ? 19.616 -9.775 -15.331 1.00 52.88 79 GLN A N 1
ATOM 623 C CA . GLN A 1 79 ? 20.510 -10.858 -15.727 1.00 52.88 79 GLN A CA 1
ATOM 624 C C . GLN A 1 79 ? 21.535 -11.011 -14.601 1.00 52.88 79 GLN A C 1
ATOM 626 O O . GLN A 1 79 ? 22.554 -10.334 -14.588 1.00 52.88 79 GLN A O 1
ATOM 631 N N . GLY A 1 80 ? 21.227 -11.832 -13.597 1.00 49.22 80 GLY A N 1
ATOM 632 C CA . GLY A 1 80 ? 22.111 -11.960 -12.437 1.00 49.22 80 GLY A CA 1
ATOM 633 C C . GLY A 1 80 ? 21.746 -12.998 -11.382 1.00 49.22 80 GLY A C 1
ATOM 634 O O . GLY A 1 80 ? 22.540 -13.213 -10.477 1.00 49.22 80 GLY A O 1
ATOM 635 N N . ALA A 1 81 ? 20.606 -13.684 -11.483 1.00 49.88 81 ALA A N 1
ATOM 636 C CA . ALA A 1 81 ? 20.293 -14.808 -10.603 1.00 49.88 81 ALA A CA 1
ATOM 637 C C . ALA A 1 81 ? 20.144 -16.088 -11.428 1.00 49.88 81 ALA A C 1
ATOM 639 O O . ALA A 1 81 ? 19.047 -16.616 -11.609 1.00 49.88 81 ALA A O 1
ATOM 640 N N . THR A 1 82 ? 21.261 -16.598 -11.955 1.00 42.62 82 THR A N 1
ATOM 641 C CA . THR A 1 82 ? 21.328 -18.019 -12.289 1.00 42.62 82 THR A CA 1
ATOM 642 C C . THR A 1 82 ? 21.181 -18.774 -10.974 1.00 42.62 82 THR A C 1
ATOM 644 O O . THR A 1 82 ? 22.086 -18.810 -10.144 1.00 42.62 82 THR A O 1
ATOM 647 N N . ALA A 1 83 ? 19.992 -19.329 -10.750 1.00 52.53 83 ALA A N 1
ATOM 648 C CA . ALA A 1 83 ? 19.762 -20.308 -9.708 1.00 52.53 83 ALA A CA 1
ATOM 649 C C . ALA A 1 83 ? 20.692 -21.498 -9.980 1.00 52.53 83 ALA A C 1
ATOM 651 O O . ALA A 1 83 ? 20.362 -22.400 -10.750 1.00 52.53 83 ALA A O 1
ATOM 652 N N . GLN A 1 84 ? 21.885 -21.474 -9.382 1.00 44.97 84 GLN A N 1
ATOM 653 C CA . GLN A 1 84 ? 22.740 -22.641 -9.234 1.00 44.97 84 GLN A CA 1
ATOM 654 C C . GLN A 1 84 ? 22.007 -23.596 -8.295 1.00 44.97 84 GLN A C 1
ATOM 656 O O . GLN A 1 84 ? 22.205 -23.613 -7.083 1.00 44.97 84 GLN A O 1
ATOM 661 N N . THR A 1 85 ? 21.086 -24.358 -8.871 1.00 39.84 85 THR A N 1
ATOM 662 C CA . THR A 1 85 ? 20.563 -25.566 -8.257 1.00 39.84 85 THR A CA 1
ATOM 663 C C . THR A 1 85 ? 21.706 -26.568 -8.271 1.00 39.84 85 THR A C 1
ATOM 665 O O . THR A 1 85 ? 22.047 -27.159 -9.294 1.00 39.84 85 THR A O 1
ATOM 668 N N . ALA A 1 86 ? 22.368 -26.682 -7.122 1.00 49.53 86 ALA A N 1
ATOM 669 C CA . ALA A 1 86 ? 23.337 -27.720 -6.841 1.00 49.53 86 ALA A CA 1
ATOM 670 C C . ALA A 1 86 ? 22.681 -29.089 -7.073 1.00 49.53 86 ALA A C 1
ATOM 672 O O . ALA A 1 86 ? 21.958 -29.599 -6.222 1.00 49.53 86 ALA A O 1
ATOM 673 N N . SER A 1 87 ? 22.924 -29.671 -8.247 1.00 52.22 87 SER A N 1
ATOM 674 C CA . SER A 1 87 ? 22.704 -31.092 -8.496 1.00 52.22 87 SER A CA 1
ATOM 675 C C . SER A 1 87 ? 23.986 -31.820 -8.118 1.00 52.22 87 SER A C 1
ATOM 677 O O . SER A 1 87 ? 24.823 -32.156 -8.950 1.00 52.22 87 SER A O 1
ATOM 679 N N . THR A 1 88 ? 24.1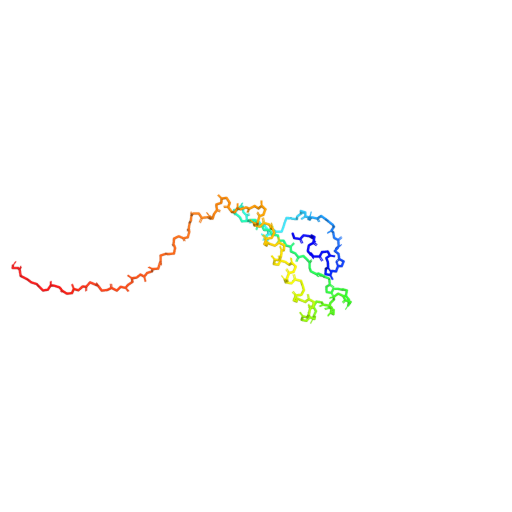62 -32.017 -6.816 1.00 48.53 88 THR A N 1
ATOM 680 C CA . THR A 1 88 ? 24.862 -33.189 -6.304 1.00 48.53 88 THR A CA 1
ATOM 681 C C . THR A 1 88 ? 24.079 -34.413 -6.770 1.00 48.53 88 THR A C 1
ATOM 683 O O . THR A 1 88 ? 22.924 -34.537 -6.388 1.00 48.53 88 THR A O 1
ATOM 686 N N . VAL A 1 89 ? 24.667 -35.282 -7.606 1.00 48.88 89 VAL A N 1
ATOM 687 C CA . VAL A 1 89 ? 24.378 -36.734 -7.671 1.00 48.88 89 VAL A CA 1
ATOM 688 C C . VAL A 1 89 ? 25.239 -37.421 -8.753 1.00 48.88 89 VAL A C 1
ATOM 690 O O . VAL A 1 89 ? 25.124 -37.154 -9.945 1.00 48.88 89 VAL A O 1
ATOM 693 N N . THR A 1 90 ? 26.083 -38.331 -8.254 1.00 45.06 90 THR A N 1
ATOM 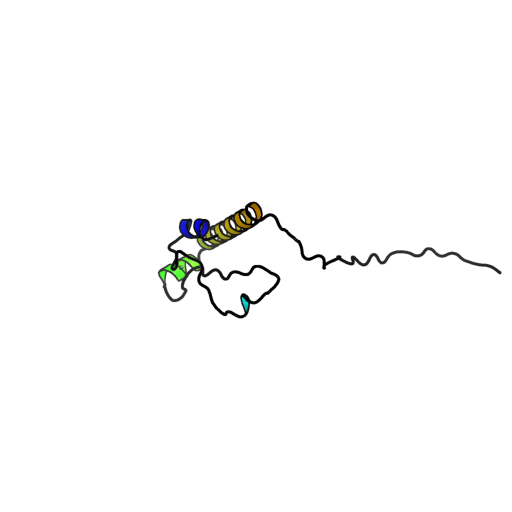694 C CA . THR A 1 90 ? 26.588 -39.583 -8.853 1.00 45.06 90 THR A CA 1
ATOM 695 C C . THR A 1 90 ? 27.616 -39.536 -9.990 1.00 45.06 90 THR A C 1
ATOM 697 O O . THR A 1 90 ? 27.289 -39.637 -11.169 1.00 45.06 90 THR A O 1
ATOM 700 N N . THR A 1 91 ? 28.897 -39.587 -9.610 1.00 49.28 91 THR A N 1
ATOM 701 C CA . THR A 1 91 ? 29.944 -40.246 -10.411 1.00 49.28 91 THR A CA 1
ATOM 702 C C . THR A 1 91 ? 29.833 -41.760 -10.182 1.00 49.28 91 THR A C 1
ATOM 704 O O . THR A 1 91 ? 29.930 -42.179 -9.026 1.00 49.28 91 THR A O 1
ATOM 707 N N . PRO A 1 92 ? 29.618 -42.604 -11.208 1.00 50.19 92 PRO A N 1
ATOM 708 C CA . PRO A 1 92 ? 29.692 -44.041 -11.027 1.00 50.19 92 PRO A CA 1
ATOM 709 C C . PRO A 1 92 ? 31.158 -44.481 -11.002 1.00 50.19 92 PRO A C 1
ATOM 711 O O . PRO A 1 92 ? 31.973 -44.084 -11.835 1.00 50.19 92 PRO A O 1
ATOM 714 N N . ASP A 1 93 ? 31.443 -45.309 -10.006 1.00 53.31 93 ASP A N 1
ATOM 715 C CA . ASP A 1 93 ? 32.579 -46.212 -9.892 1.00 53.31 93 ASP A CA 1
ATOM 716 C C . ASP A 1 93 ? 33.009 -46.808 -11.248 1.00 53.31 93 ASP A C 1
ATOM 718 O O . ASP A 1 93 ? 32.208 -47.411 -11.968 1.00 53.31 93 ASP A O 1
ATOM 722 N N . ARG A 1 94 ? 34.295 -46.656 -11.585 1.00 48.44 94 ARG A N 1
ATOM 723 C CA . ARG A 1 94 ? 34.977 -47.512 -12.558 1.00 48.44 94 ARG A CA 1
ATOM 724 C C . ARG A 1 94 ? 36.381 -47.840 -12.057 1.00 48.44 94 ARG A C 1
ATOM 726 O O . ARG A 1 94 ? 37.335 -47.085 -12.225 1.00 48.44 94 ARG A O 1
ATOM 733 N N . THR A 1 95 ? 36.451 -49.011 -11.452 1.00 54.53 95 THR A N 1
ATOM 734 C CA . THR A 1 95 ? 37.622 -49.846 -11.185 1.00 54.53 95 THR A CA 1
ATOM 735 C C . THR A 1 95 ? 38.530 -50.071 -12.420 1.00 54.53 95 THR A C 1
ATOM 737 O O . THR A 1 95 ? 38.012 -50.411 -13.479 1.00 54.53 95 THR A O 1
ATOM 740 N N . LEU A 1 96 ? 39.859 -49.876 -12.211 1.00 38.69 96 LEU A N 1
ATOM 741 C CA . LEU A 1 96 ? 41.114 -50.564 -12.681 1.00 38.69 96 LEU A CA 1
ATOM 742 C C . LEU A 1 96 ? 41.259 -51.061 -14.155 1.00 38.69 96 LEU A C 1
ATOM 744 O O . LEU A 1 96 ? 40.248 -51.179 -14.838 1.00 38.69 96 LEU A O 1
ATOM 748 N N . PRO A 1 97 ? 42.451 -51.474 -14.681 1.00 53.53 97 PRO A N 1
ATOM 749 C CA . PRO A 1 97 ? 43.862 -51.471 -14.207 1.00 53.53 97 PRO A CA 1
ATOM 750 C C . PRO A 1 97 ? 44.808 -50.683 -15.180 1.00 53.53 97 PRO A C 1
ATOM 752 O O . PRO A 1 97 ? 44.335 -50.140 -16.176 1.00 53.53 97 PRO A O 1
ATOM 755 N N . ASN A 1 98 ? 46.110 -50.458 -14.941 1.00 41.84 98 ASN A N 1
ATOM 756 C CA . ASN A 1 98 ? 47.253 -51.388 -15.028 1.00 41.84 98 ASN A CA 1
ATOM 757 C C . ASN A 1 98 ? 48.530 -50.674 -14.550 1.00 41.84 98 ASN A C 1
ATOM 759 O O . ASN A 1 98 ? 48.663 -49.474 -14.886 1.00 41.84 98 ASN A O 1
#